Protein AF-A0AB35YIG8-F1 (afdb_monomer_lite)

Foldseek 3Di:
DVLLVVLVVLLVVLVVQLVCLVVCVPPDPDPVSSVVSNVVSVVSNVSSVVSNVVVVVVVD

Secondary structure (DSSP, 8-state):
-HHHHHHHHHHHHHHHHHHHHHTT-S--SSHHHHHHHHHHHHHHHHHHHHHHHHHHHTT-

Radius of gyration: 13.75 Å; chains: 1; bounding box: 37×15×35 Å

pLDDT: mean 84.16, std 8.92, range [52.94, 93.25]

Structure (mmCIF, N/CA/C/O backbone):
data_AF-A0AB35YIG8-F1
#
_entry.id   AF-A0AB35YIG8-F1
#
loop_
_atom_site.group_PDB
_atom_site.id
_atom_site.type_symbol
_atom_site.label_atom_id
_atom_site.label_alt_id
_atom_site.label_comp_id
_atom_site.label_asym_id
_atom_site.label_entity_id
_atom_site.label_seq_id
_atom_site.pdbx_PDB_ins_code
_atom_site.Cartn_x
_atom_site.Cartn_y
_atom_site.Cartn_z
_atom_site.occupancy
_atom_site.B_iso_or_equiv
_atom_site.auth_seq_id
_atom_site.auth_comp_id
_atom_site.auth_asym_id
_atom_site.auth_atom_id
_atom_site.pdbx_PDB_model_num
ATOM 1 N N . MET A 1 1 ? -12.323 4.679 19.222 1.00 59.66 1 MET A N 1
ATOM 2 C CA . MET A 1 1 ? -11.457 5.662 18.525 1.00 59.66 1 MET A CA 1
ATOM 3 C C . MET A 1 1 ? -10.166 5.047 17.983 1.00 59.66 1 MET A C 1
ATOM 5 O O . MET A 1 1 ? -9.911 5.242 16.807 1.00 59.66 1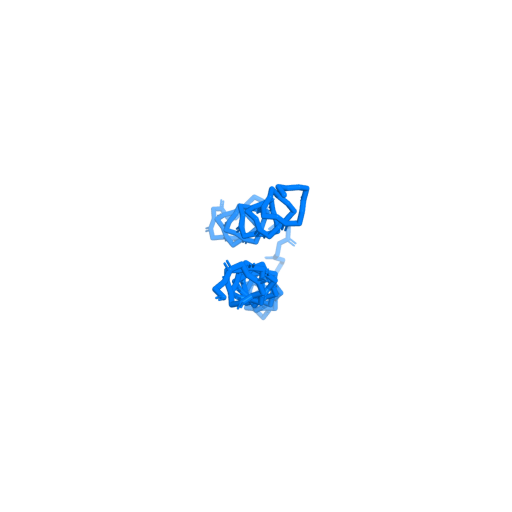 MET A O 1
ATOM 9 N N . LYS A 1 2 ? -9.411 4.242 18.755 1.00 66.81 2 LYS A N 1
ATOM 10 C CA . LYS A 1 2 ? -8.154 3.595 18.301 1.00 66.81 2 LYS A CA 1
ATOM 11 C C . LYS A 1 2 ? -8.255 2.856 16.948 1.00 66.81 2 LYS A C 1
ATO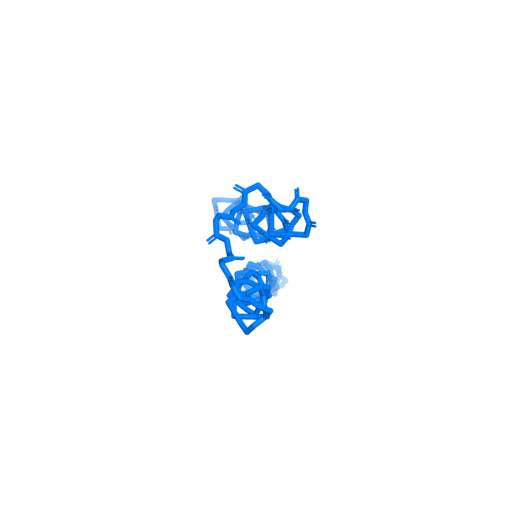M 13 O O . LYS A 1 2 ? -7.426 3.064 16.072 1.00 66.81 2 LYS A O 1
ATOM 18 N N . ASN A 1 3 ? -9.316 2.073 16.739 1.00 66.56 3 ASN A N 1
ATOM 19 C CA . ASN A 1 3 ? -9.522 1.308 15.497 1.00 66.56 3 ASN A CA 1
ATOM 20 C C . ASN A 1 3 ? -9.850 2.188 14.277 1.00 66.56 3 ASN A C 1
ATOM 22 O O . ASN A 1 3 ? -9.554 1.817 13.145 1.00 66.56 3 ASN A O 1
ATOM 26 N N . LEU A 1 4 ? -10.443 3.362 14.506 1.00 71.69 4 LEU A N 1
ATOM 27 C CA . LEU A 1 4 ? -10.785 4.319 13.454 1.00 71.69 4 LEU A CA 1
ATOM 28 C C . LEU A 1 4 ? -9.513 5.019 12.953 1.00 71.69 4 LEU A C 1
ATOM 30 O O . LEU A 1 4 ? -9.296 5.109 11.748 1.00 71.69 4 LEU A O 1
ATOM 34 N N . THR A 1 5 ? -8.627 5.401 13.878 1.00 78.56 5 THR A N 1
ATOM 35 C CA . THR A 1 5 ? -7.286 5.920 13.571 1.00 78.56 5 THR A CA 1
ATOM 36 C C . THR A 1 5 ? -6.442 4.893 12.812 1.00 78.56 5 THR A C 1
ATOM 38 O O . THR A 1 5 ? -5.796 5.243 11.831 1.00 78.56 5 THR A O 1
ATOM 41 N N . ILE A 1 6 ? -6.505 3.615 13.197 1.00 84.38 6 ILE A N 1
ATOM 42 C CA . ILE A 1 6 ? -5.822 2.519 12.492 1.00 84.38 6 ILE A CA 1
ATOM 43 C C . ILE A 1 6 ? -6.347 2.337 11.063 1.00 84.38 6 ILE A C 1
ATOM 45 O O . ILE A 1 6 ? -5.548 2.309 10.133 1.00 84.38 6 ILE A O 1
ATOM 49 N N . GLY A 1 7 ? -7.667 2.296 10.846 1.00 81.38 7 GLY A N 1
ATOM 50 C CA . GLY A 1 7 ? -8.220 2.194 9.487 1.00 81.38 7 GLY A CA 1
ATOM 51 C C . GLY A 1 7 ? -7.841 3.387 8.598 1.00 81.38 7 GLY A C 1
ATOM 52 O O . GLY A 1 7 ? -7.584 3.225 7.402 1.00 81.38 7 GLY A O 1
ATOM 53 N N . MET A 1 8 ? -7.740 4.581 9.191 1.00 86.25 8 MET A N 1
ATOM 54 C CA . MET A 1 8 ? -7.301 5.793 8.498 1.00 86.25 8 MET A CA 1
ATOM 55 C C . MET A 1 8 ? -5.818 5.723 8.117 1.00 86.25 8 MET A C 1
ATOM 57 O O . MET A 1 8 ? -5.483 5.996 6.968 1.00 86.25 8 MET A O 1
ATOM 61 N N . LEU A 1 9 ? -4.949 5.274 9.029 1.00 88.12 9 LEU A N 1
ATOM 62 C CA . LEU A 1 9 ? -3.521 5.076 8.760 1.00 88.12 9 LEU A CA 1
ATOM 63 C C . LEU A 1 9 ? -3.286 4.058 7.641 1.00 88.12 9 LEU A C 1
ATOM 65 O O . LEU A 1 9 ? -2.542 4.349 6.712 1.00 88.12 9 LEU A O 1
ATOM 69 N N . PHE A 1 10 ? -3.965 2.908 7.678 1.00 88.50 10 PHE A N 1
ATOM 70 C CA . PHE A 1 10 ? -3.870 1.897 6.617 1.00 88.50 10 PHE A CA 1
ATOM 71 C C . PHE A 1 10 ? -4.268 2.454 5.244 1.00 88.50 10 PHE A C 1
ATOM 73 O O . PHE A 1 10 ? -3.598 2.188 4.248 1.00 88.50 10 PHE A O 1
ATOM 80 N N . SER A 1 11 ? -5.318 3.278 5.200 1.00 86.81 11 SER A N 1
ATOM 81 C CA . SER A 1 11 ? -5.760 3.924 3.961 1.00 86.81 11 SER A CA 1
ATOM 82 C C . SER A 1 11 ? -4.731 4.942 3.454 1.00 86.81 11 SER A C 1
ATOM 84 O O . SER A 1 11 ? -4.402 4.939 2.2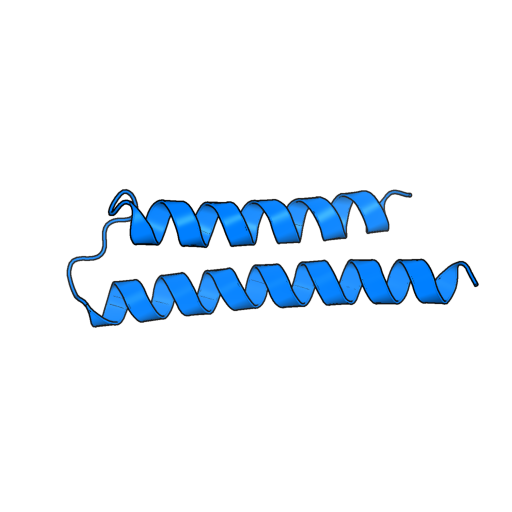71 1.00 86.81 11 SER A O 1
ATOM 86 N N . VAL A 1 12 ? -4.179 5.778 4.341 1.00 90.44 12 VAL A N 1
ATOM 87 C CA . VAL A 1 12 ? -3.154 6.780 3.995 1.00 90.44 12 VAL A CA 1
ATOM 88 C C . VAL A 1 12 ? -1.870 6.113 3.504 1.00 90.44 12 VAL A C 1
ATOM 90 O O . VAL A 1 12 ? -1.320 6.530 2.488 1.00 90.44 12 VAL A O 1
ATOM 93 N N . VAL A 1 13 ? -1.420 5.050 4.176 1.00 91.44 13 VAL A N 1
ATOM 94 C CA . VAL A 1 13 ? -0.243 4.272 3.766 1.00 91.44 13 VAL A CA 1
ATOM 95 C C . VAL A 1 13 ? -0.473 3.626 2.401 1.00 91.44 13 VAL A C 1
ATOM 97 O O . VAL A 1 13 ? 0.397 3.721 1.542 1.00 91.44 13 VAL A O 1
ATOM 100 N N . GLY A 1 14 ? -1.648 3.033 2.164 1.00 88.12 1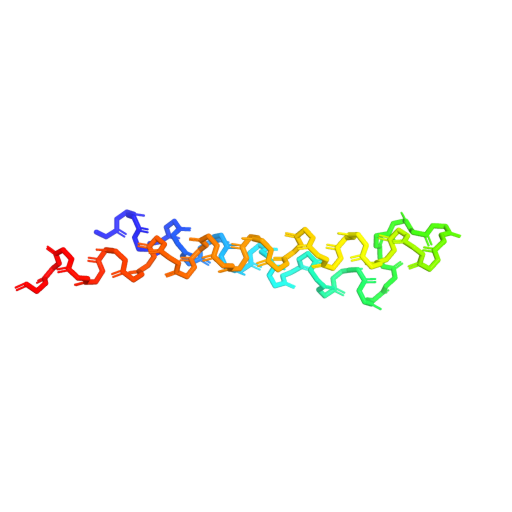4 GLY A N 1
ATOM 101 C CA . GLY A 1 14 ? -1.993 2.455 0.865 1.00 88.12 14 GLY A CA 1
ATOM 102 C C . GLY A 1 14 ? -1.978 3.485 -0.268 1.00 88.12 14 GLY A C 1
ATOM 103 O O . GLY A 1 14 ? -1.369 3.240 -1.307 1.00 88.12 14 GLY A O 1
ATOM 104 N N . ILE A 1 15 ? -2.568 4.665 -0.048 1.00 91.12 15 ILE A N 1
ATOM 105 C CA . ILE A 1 15 ? -2.561 5.766 -1.027 1.00 91.12 15 ILE A CA 1
ATOM 106 C C . ILE A 1 15 ? -1.131 6.248 -1.291 1.00 91.12 15 ILE A C 1
ATOM 108 O O . ILE A 1 15 ? -0.734 6.363 -2.448 1.00 91.12 15 ILE A O 1
ATOM 112 N N . LEU A 1 16 ? -0.338 6.483 -0.240 1.00 90.75 16 LEU A N 1
ATOM 113 C CA . LEU A 1 16 ? 1.064 6.883 -0.379 1.00 90.75 16 LEU A CA 1
ATOM 114 C C . LEU A 1 16 ? 1.859 5.853 -1.179 1.00 90.75 16 LEU A C 1
ATOM 116 O O . LEU A 1 16 ? 2.604 6.229 -2.077 1.00 90.75 16 LEU A O 1
ATOM 120 N N . PHE A 1 17 ? 1.668 4.563 -0.909 1.00 90.06 17 PHE A N 1
ATOM 121 C CA . PHE A 1 17 ? 2.366 3.494 -1.617 1.00 90.06 17 PHE A CA 1
ATOM 122 C C . PHE A 1 17 ? 2.045 3.489 -3.120 1.00 90.06 17 PHE A C 1
ATOM 124 O O . PHE A 1 17 ? 2.951 3.385 -3.951 1.00 90.06 17 PHE A O 1
ATOM 131 N N . VAL A 1 18 ? 0.772 3.684 -3.485 1.00 89.75 18 VAL A N 1
ATOM 132 C CA . VAL A 1 18 ? 0.353 3.834 -4.889 1.00 89.75 18 VAL A CA 1
ATOM 133 C C . VAL A 1 18 ? 0.988 5.079 -5.515 1.00 89.75 18 VAL A C 1
ATOM 135 O O . VAL A 1 18 ? 1.565 4.982 -6.596 1.00 89.75 18 VAL A O 1
ATOM 138 N N . CYS A 1 19 ? 0.956 6.226 -4.832 1.00 90.12 19 CYS A N 1
ATOM 139 C CA . CYS A 1 19 ? 1.553 7.467 -5.332 1.00 90.12 19 CYS A CA 1
ATOM 140 C C . CYS A 1 19 ? 3.064 7.333 -5.563 1.00 90.12 19 CYS A C 1
ATOM 142 O O . CYS A 1 19 ? 3.546 7.690 -6.634 1.00 90.12 19 CYS A O 1
ATOM 144 N N . LEU A 1 20 ? 3.804 6.763 -4.607 1.00 89.94 20 LEU A N 1
ATOM 145 C CA . LEU A 1 20 ? 5.246 6.525 -4.735 1.00 89.94 20 LEU A CA 1
ATOM 146 C C . LEU A 1 20 ? 5.571 5.571 -5.895 1.00 89.94 20 LEU A C 1
ATOM 148 O O . LEU A 1 20 ? 6.611 5.710 -6.536 1.00 89.94 20 LEU A O 1
ATOM 152 N N . THR A 1 21 ? 4.677 4.623 -6.185 1.00 87.56 21 THR A N 1
ATOM 153 C CA . THR A 1 21 ? 4.823 3.708 -7.326 1.00 87.56 21 THR A CA 1
ATOM 154 C C . THR A 1 21 ? 4.601 4.431 -8.656 1.00 87.56 21 THR A C 1
ATOM 156 O O . THR A 1 21 ? 5.345 4.206 -9.607 1.00 87.56 21 THR A O 1
ATOM 159 N N . ILE A 1 22 ? 3.597 5.312 -8.736 1.00 86.88 22 ILE A N 1
ATOM 160 C CA . ILE A 1 22 ? 3.282 6.081 -9.954 1.00 86.88 22 ILE A CA 1
ATOM 161 C C . ILE A 1 22 ? 4.345 7.151 -10.226 1.00 86.88 22 ILE A C 1
ATOM 163 O O . ILE A 1 22 ? 4.688 7.388 -11.380 1.00 86.88 22 ILE A O 1
ATOM 167 N N . MET A 1 23 ? 4.893 7.767 -9.176 1.00 90.19 23 MET A N 1
ATOM 168 C CA . MET A 1 23 ? 5.976 8.752 -9.271 1.00 90.19 23 MET A CA 1
ATOM 169 C C . MET A 1 23 ? 7.349 8.125 -9.559 1.00 90.19 23 MET A C 1
ATOM 171 O O . MET A 1 23 ? 8.347 8.838 -9.527 1.00 90.19 23 MET A O 1
ATOM 175 N N . ASP A 1 24 ? 7.419 6.813 -9.814 1.00 83.56 24 ASP A N 1
ATOM 176 C CA . ASP A 1 24 ? 8.670 6.090 -10.085 1.00 83.56 24 ASP A CA 1
ATOM 177 C C . ASP A 1 24 ? 9.717 6.182 -8.956 1.00 83.56 24 ASP A C 1
ATOM 179 O O . ASP A 1 24 ? 10.907 5.958 -9.162 1.00 83.56 24 ASP A O 1
ATOM 183 N N . ILE A 1 25 ? 9.270 6.473 -7.729 1.00 85.81 25 ILE A N 1
ATOM 184 C CA . ILE A 1 25 ? 10.135 6.544 -6.543 1.00 85.81 25 ILE A CA 1
ATOM 185 C C . ILE A 1 25 ? 10.456 5.131 -6.040 1.00 85.81 25 ILE A C 1
ATOM 187 O O . ILE A 1 25 ? 11.555 4.869 -5.552 1.00 85.81 25 ILE A O 1
ATOM 191 N N . LEU A 1 26 ? 9.501 4.202 -6.160 1.00 79.62 26 LEU A N 1
ATOM 192 C CA . LEU A 1 26 ? 9.727 2.789 -5.861 1.00 79.62 26 LEU A CA 1
ATOM 193 C C . LEU A 1 26 ? 10.500 2.119 -7.009 1.00 79.62 26 LEU A C 1
ATOM 195 O O . LEU A 1 26 ? 10.052 2.185 -8.159 1.00 79.62 26 LEU A O 1
ATOM 199 N N . PRO A 1 27 ? 11.620 1.426 -6.718 1.00 77.75 27 PRO A N 1
ATOM 20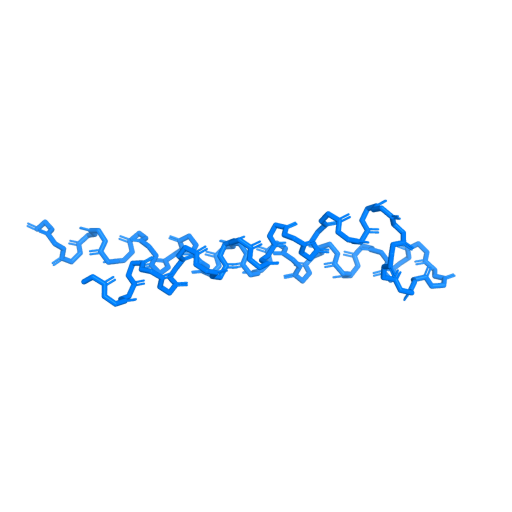0 C CA . PRO A 1 27 ? 12.428 0.782 -7.742 1.00 77.75 27 PRO A CA 1
ATOM 201 C C . PRO A 1 27 ? 11.610 -0.314 -8.426 1.00 77.75 27 PRO A C 1
ATOM 203 O O . PRO A 1 27 ? 11.371 -1.387 -7.877 1.00 77.75 27 PRO A O 1
ATOM 206 N N . SER A 1 28 ? 11.171 -0.036 -9.648 1.00 74.75 28 SER A N 1
ATOM 207 C CA . SER A 1 28 ? 10.365 -0.948 -10.451 1.00 74.75 28 SER A CA 1
ATOM 208 C C . SER A 1 28 ? 10.999 -1.092 -11.831 1.00 74.75 28 SER A C 1
ATOM 210 O O . SER A 1 28 ? 10.690 -0.385 -12.784 1.00 74.75 28 SER A O 1
ATOM 212 N N . SER A 1 29 ? 11.932 -2.042 -11.938 1.00 72.12 29 SER A N 1
ATOM 213 C CA . SER A 1 29 ? 12.692 -2.296 -13.175 1.00 72.12 29 SER A CA 1
ATOM 214 C C . SER A 1 29 ? 11.823 -2.768 -14.347 1.00 72.12 29 SER A C 1
ATOM 216 O O . SER A 1 29 ? 12.267 -2.762 -15.491 1.00 72.12 29 SER A O 1
ATOM 218 N N . THR A 1 30 ? 10.582 -3.194 -14.094 1.00 84.56 30 THR A N 1
ATOM 219 C CA . THR A 1 30 ? 9.674 -3.689 -15.133 1.00 84.56 30 THR A CA 1
ATOM 220 C C . THR A 1 30 ? 8.264 -3.135 -14.961 1.00 84.56 30 THR A C 1
ATOM 222 O O . THR A 1 30 ? 7.799 -2.886 -13.847 1.00 84.56 30 THR A O 1
ATOM 225 N N . LYS A 1 31 ? 7.539 -3.006 -16.081 1.00 83.56 31 LYS A N 1
ATOM 226 C CA . LYS A 1 31 ? 6.120 -2.604 -16.092 1.00 83.56 31 LYS A CA 1
ATOM 227 C C . LYS A 1 31 ? 5.261 -3.529 -15.221 1.00 83.56 31 LYS A C 1
ATOM 229 O O . LYS A 1 31 ? 4.359 -3.063 -14.537 1.00 83.56 31 LYS A O 1
ATOM 234 N N . THR A 1 32 ? 5.587 -4.820 -15.189 1.00 86.56 32 THR A N 1
ATOM 235 C CA . THR A 1 32 ? 4.907 -5.818 -14.355 1.00 86.56 32 THR A CA 1
ATOM 236 C C . THR A 1 32 ? 5.075 -5.529 -12.862 1.00 86.56 32 THR A C 1
ATOM 238 O O . THR A 1 32 ? 4.098 -5.597 -12.123 1.00 86.56 32 THR A O 1
ATOM 241 N N . MET A 1 33 ? 6.269 -5.127 -12.406 1.00 84.94 33 MET A N 1
ATOM 242 C CA . MET A 1 33 ? 6.489 -4.769 -10.996 1.00 84.94 33 MET A CA 1
ATOM 243 C C . MET A 1 33 ? 5.677 -3.544 -10.568 1.00 84.94 33 MET A C 1
ATOM 245 O O . MET A 1 33 ? 5.125 -3.543 -9.472 1.00 84.94 33 MET A O 1
ATOM 249 N N . LYS A 1 34 ? 5.527 -2.536 -11.440 1.00 85.38 34 LYS A N 1
ATOM 250 C CA . LYS A 1 34 ? 4.656 -1.378 -11.161 1.00 85.38 34 LYS A CA 1
ATOM 251 C C . LYS A 1 34 ? 3.215 -1.802 -10.909 1.00 85.38 34 LYS A C 1
ATOM 253 O O . LYS A 1 34 ? 2.600 -1.353 -9.948 1.00 85.38 34 LYS A O 1
ATOM 258 N N . VAL A 1 35 ? 2.691 -2.700 -11.743 1.00 89.06 35 VAL A N 1
ATOM 259 C CA . VAL A 1 35 ? 1.329 -3.231 -11.589 1.00 89.06 35 VAL A CA 1
ATOM 260 C C . VAL A 1 35 ? 1.184 -3.989 -10.269 1.00 89.06 35 VAL A C 1
ATOM 262 O O . VAL A 1 35 ? 0.198 -3.791 -9.563 1.00 89.06 35 VAL A O 1
ATOM 265 N N . VAL A 1 36 ? 2.181 -4.797 -9.894 1.00 89.94 36 VAL A N 1
ATOM 266 C CA . VAL A 1 36 ? 2.186 -5.525 -8.615 1.00 89.94 36 VAL A CA 1
ATOM 267 C C . VAL A 1 36 ? 2.191 -4.561 -7.426 1.00 89.94 36 VAL A C 1
ATOM 269 O O . VAL A 1 36 ? 1.387 -4.724 -6.511 1.00 89.94 36 VAL A O 1
ATOM 272 N N . TYR A 1 37 ? 3.031 -3.526 -7.441 1.00 88.31 37 TYR A N 1
ATOM 273 C CA . TYR A 1 37 ? 3.072 -2.535 -6.362 1.00 88.31 37 TYR A CA 1
ATOM 274 C C . TYR A 1 37 ? 1.778 -1.723 -6.248 1.00 88.31 37 TYR A C 1
ATOM 276 O O . TYR A 1 37 ? 1.290 -1.506 -5.136 1.00 88.31 37 TYR A O 1
ATOM 284 N N . ILE A 1 38 ? 1.166 -1.350 -7.376 1.00 89.25 38 ILE A N 1
ATOM 285 C CA . ILE A 1 38 ? -0.155 -0.708 -7.389 1.00 89.25 38 ILE A CA 1
ATOM 286 C C . ILE A 1 38 ? -1.204 -1.652 -6.789 1.00 89.25 38 ILE A C 1
ATOM 288 O O . ILE A 1 38 ? -1.967 -1.233 -5.920 1.00 89.25 38 ILE A O 1
ATOM 292 N N . ALA A 1 39 ? -1.221 -2.928 -7.187 1.00 91.62 39 ALA A N 1
ATOM 293 C CA . ALA A 1 39 ? -2.155 -3.920 -6.656 1.00 91.62 39 ALA A CA 1
ATOM 294 C C . ALA A 1 39 ? -2.004 -4.103 -5.135 1.00 91.62 39 ALA A C 1
ATOM 296 O O . ALA A 1 39 ? -3.005 -4.131 -4.420 1.00 91.62 39 ALA A O 1
ATOM 297 N N . ILE A 1 40 ? -0.769 -4.149 -4.626 1.00 90.69 40 ILE A N 1
ATOM 298 C CA . ILE A 1 40 ? -0.496 -4.193 -3.182 1.00 90.69 40 ILE A CA 1
ATOM 299 C C . ILE A 1 40 ? -1.059 -2.942 -2.494 1.00 90.69 40 ILE A C 1
ATOM 301 O O . ILE A 1 40 ? -1.762 -3.060 -1.490 1.00 90.69 40 ILE A O 1
ATOM 305 N N . GLY A 1 41 ? -0.821 -1.751 -3.047 1.00 90.62 41 GLY A N 1
ATOM 306 C CA . GLY A 1 41 ? -1.366 -0.502 -2.508 1.00 90.62 41 GLY A CA 1
ATOM 307 C C . GLY A 1 41 ? -2.899 -0.500 -2.428 1.00 90.62 41 GLY A C 1
ATOM 308 O O . GLY A 1 41 ? -3.466 -0.116 -1.402 1.00 90.62 41 GLY A O 1
ATOM 309 N N . TRP A 1 42 ? -3.578 -1.031 -3.447 1.00 91.88 42 TRP A N 1
ATOM 310 C CA . TRP A 1 42 ? -5.034 -1.215 -3.434 1.00 91.88 42 TRP A CA 1
ATOM 311 C C . TRP A 1 42 ? -5.513 -2.150 -2.318 1.00 91.88 42 TRP A C 1
ATOM 313 O O . TRP A 1 42 ? -6.518 -1.852 -1.670 1.00 91.88 42 TRP A O 1
ATOM 323 N N . VAL A 1 43 ? -4.788 -3.235 -2.031 1.00 93.25 43 VAL A N 1
ATOM 324 C CA . VAL A 1 43 ? -5.114 -4.138 -0.912 1.00 93.25 43 VAL A CA 1
ATOM 325 C C . VAL A 1 43 ? -5.078 -3.389 0.426 1.00 93.25 43 VAL A C 1
ATOM 327 O O . VAL A 1 43 ? -6.012 -3.517 1.222 1.00 93.25 43 VAL A O 1
ATOM 330 N N . PHE A 1 44 ? -4.068 -2.543 0.657 1.00 90.31 44 PHE A N 1
ATOM 331 C CA . PHE A 1 44 ? -3.982 -1.717 1.870 1.00 90.31 44 PHE A CA 1
ATOM 332 C C . PHE A 1 44 ? -5.159 -0.735 2.004 1.00 90.31 44 PHE A C 1
ATOM 334 O O . PHE A 1 44 ? -5.722 -0.596 3.096 1.00 90.31 44 PHE A O 1
ATOM 341 N N . ILE A 1 45 ? -5.585 -0.110 0.901 1.00 91.88 45 ILE A N 1
ATOM 342 C CA . ILE A 1 45 ? -6.738 0.808 0.876 1.00 91.88 45 ILE A CA 1
ATOM 343 C C . ILE A 1 45 ? -8.038 0.066 1.216 1.00 91.88 45 ILE A C 1
ATOM 345 O O . ILE A 1 45 ? -8.839 0.548 2.025 1.00 91.88 45 ILE A O 1
ATOM 349 N N . ILE A 1 46 ? -8.246 -1.120 0.637 1.00 92.56 46 ILE A N 1
ATOM 350 C CA . ILE A 1 46 ? -9.439 -1.940 0.885 1.00 92.56 46 ILE A CA 1
ATOM 351 C C . ILE A 1 46 ? -9.489 -2.374 2.353 1.00 92.56 46 ILE A C 1
ATOM 353 O O . ILE A 1 46 ? -10.520 -2.205 3.005 1.00 92.56 46 ILE A O 1
ATOM 357 N N . ILE A 1 47 ? -8.378 -2.862 2.911 1.00 91.31 47 ILE A N 1
ATOM 358 C CA . ILE A 1 47 ? -8.305 -3.272 4.322 1.00 91.31 47 ILE A CA 1
ATOM 359 C C . ILE A 1 47 ? -8.597 -2.084 5.249 1.00 91.31 47 ILE A C 1
ATOM 361 O O . ILE A 1 47 ? -9.430 -2.205 6.153 1.00 91.31 47 ILE A O 1
ATOM 365 N N . GLY A 1 48 ? -7.980 -0.924 5.004 1.00 88.56 48 GLY A N 1
ATOM 366 C CA . GLY A 1 48 ? -8.241 0.299 5.771 1.00 88.56 48 GLY A CA 1
ATOM 367 C C . GLY A 1 48 ? -9.717 0.711 5.733 1.00 88.56 48 GLY A C 1
ATOM 368 O O . GLY A 1 48 ? -10.312 1.019 6.773 1.00 88.56 48 GLY A O 1
ATOM 369 N N . SER A 1 49 ? -10.336 0.612 4.554 1.00 88.50 49 SER A N 1
ATOM 370 C CA . SER A 1 49 ? -11.755 0.911 4.334 1.00 88.50 49 SER A CA 1
ATOM 371 C C . SER A 1 49 ? -12.673 -0.060 5.081 1.00 88.50 49 SER A C 1
ATOM 373 O O . SER A 1 49 ? -13.603 0.374 5.764 1.00 88.50 49 SER A O 1
ATOM 375 N N . VAL A 1 50 ? -12.384 -1.364 5.033 1.00 91.06 50 VAL A N 1
ATOM 376 C CA . VAL A 1 50 ? -13.155 -2.405 5.734 1.00 91.06 50 VAL A CA 1
ATOM 377 C C . VAL A 1 50 ? -13.071 -2.236 7.251 1.00 91.06 50 VAL A C 1
ATOM 379 O O . VAL A 1 50 ? -14.095 -2.325 7.932 1.00 91.06 50 VAL A O 1
ATOM 382 N N . ILE A 1 51 ? -11.883 -1.961 7.800 1.00 88.69 51 ILE A N 1
ATOM 383 C CA . ILE A 1 51 ? -11.701 -1.733 9.244 1.00 88.69 51 ILE A CA 1
ATOM 384 C C . ILE A 1 51 ? -12.518 -0.520 9.696 1.00 88.69 51 ILE A C 1
ATOM 386 O O . ILE A 1 51 ? -13.217 -0.577 10.713 1.00 88.69 51 ILE A O 1
ATOM 390 N N . ARG A 1 52 ? -12.473 0.567 8.920 1.00 84.44 52 ARG A N 1
ATOM 391 C CA . ARG A 1 52 ? -13.228 1.786 9.214 1.00 84.44 52 ARG A CA 1
ATOM 392 C C . ARG A 1 52 ? -14.736 1.537 9.133 1.00 84.44 52 ARG A C 1
ATOM 394 O O . ARG A 1 52 ? -15.454 1.938 10.046 1.00 84.44 52 ARG A O 1
ATOM 401 N N . PHE A 1 53 ? -15.203 0.814 8.115 1.00 86.94 53 PHE A N 1
ATOM 402 C CA . PHE A 1 53 ? -16.614 0.452 7.960 1.00 86.94 53 PHE A CA 1
ATOM 403 C C . PHE A 1 53 ? -17.119 -0.424 9.114 1.00 86.94 53 PHE A C 1
ATOM 405 O O . PHE A 1 53 ? -18.148 -0.119 9.716 1.00 86.94 53 PHE A O 1
ATOM 412 N N . LYS A 1 54 ? -16.364 -1.465 9.494 1.00 85.31 54 LYS A N 1
ATOM 413 C CA . LYS A 1 54 ? -16.688 -2.310 10.656 1.00 85.31 54 LYS A CA 1
ATOM 414 C C . LYS A 1 54 ? -16.775 -1.494 11.944 1.00 85.31 54 LYS A C 1
ATOM 416 O O . LYS A 1 54 ? -17.688 -1.708 12.733 1.00 85.31 54 LYS A O 1
ATOM 421 N N . ASN A 1 55 ? -15.860 -0.546 12.149 1.00 82.88 55 ASN A N 1
ATOM 422 C CA . ASN A 1 55 ? -15.871 0.280 13.353 1.00 82.88 55 ASN A CA 1
ATOM 423 C C . ASN A 1 55 ? -17.062 1.247 13.408 1.00 82.88 55 ASN A C 1
ATOM 425 O O . ASN A 1 55 ? -17.604 1.465 14.488 1.00 82.88 55 ASN A O 1
ATOM 429 N N . LEU A 1 56 ? -17.480 1.798 12.264 1.00 80.81 56 LEU A N 1
ATOM 430 C CA . LEU A 1 56 ? -18.671 2.646 12.176 1.00 80.81 56 LEU A CA 1
ATOM 431 C C . LEU A 1 56 ? -19.951 1.842 12.431 1.00 80.81 56 LEU A C 1
ATOM 433 O O . LEU A 1 56 ? -20.784 2.285 13.215 1.00 80.81 56 LEU A O 1
ATOM 437 N N . LYS A 1 57 ? -20.065 0.634 11.861 1.00 77.75 57 LYS A N 1
ATOM 438 C CA . LYS A 1 57 ? -21.215 -0.257 12.083 1.00 77.75 57 LYS A CA 1
ATOM 439 C C . LYS A 1 57 ? -21.331 -0.725 13.537 1.00 77.75 57 LYS A C 1
ATOM 441 O O . LYS A 1 57 ? -22.431 -0.897 14.026 1.00 77.75 57 LYS A O 1
ATOM 446 N N . GLN A 1 58 ? -20.208 -0.921 14.229 1.00 67.44 58 GLN A N 1
ATOM 447 C CA . GLN A 1 58 ? -20.187 -1.321 15.642 1.00 67.44 58 GLN A CA 1
ATOM 448 C C . GLN A 1 58 ? -20.562 -0.174 16.603 1.00 67.44 58 GLN A C 1
ATOM 450 O O . GLN A 1 58 ? -20.749 -0.408 17.793 1.00 67.44 58 GLN A O 1
ATOM 455 N N . LYS A 1 59 ? -20.597 1.072 16.112 1.00 59.72 59 LYS A N 1
ATOM 456 C CA . LYS A 1 59 ? -20.975 2.263 16.885 1.00 59.72 59 LYS A CA 1
ATOM 457 C C . LYS A 1 59 ? -22.452 2.653 16.689 1.00 59.72 59 LYS A C 1
ATOM 459 O O . LYS A 1 59 ? -22.933 3.488 17.449 1.00 59.72 59 LYS A O 1
ATOM 464 N N . GLN A 1 60 ? -23.123 2.098 15.675 1.00 52.94 60 GLN A N 1
ATOM 465 C CA . GLN A 1 60 ? -24.583 2.157 15.521 1.00 52.94 60 GLN A CA 1
ATOM 466 C C . GLN A 1 60 ? -25.241 1.079 16.374 1.00 52.94 60 GLN A C 1
ATOM 468 O O . GLN A 1 60 ? -26.348 1.365 16.870 1.00 52.94 60 GLN A O 1
#

Sequence (60 aa):
MKNLTIGMLFSVVGILFVCLTIMDILPSSTKTMKVVYIAIGWVFIIIGSVIRFKNLKQKQ

=== Feature glossary ===
The features interleaved in this record are:

— What the protein is —

Sequence gives the chain of amino acids in standard one-letter code (A=alanine, C=cysteine, …, Y=tyrosine), read N→C. It is the only feature that is directly encoded by the gene; all structural features are derived from the folded form of this sequence.

Database cross-references. InterPro integrates a dozen domain/family signature databases into unified entries with residue-range hits. GO terms attach function/process/location labels with evidence codes. CATH codes position the fold in a four-level structural taxonomy. Organism is the NCBI-taxonomy species name.

— Where its atoms are —

Atomic coordinates in PDBx/mmCIF format — the same representation the Protein Data Bank distributes. Each line of the _atom_site loop places one backbone atom in Cartesian space (units: ångströms, origin: arbitrary).

The six renders are orthographic views along the three Cartesian axes in both directions. Representation (cartoon, sticks, or surface) and color scheme (sequence-rainbow or by-chain) vary across proteins so the training set covers all the common visualization conventions.

— Local backbone conformation —

Eight-state secondary structure (DSSP): H is the canonical α-helix, G the tighter 3₁₀-helix, I the wider π-helix; E/B are β-structure, T and S are turns and bends, and '-' is everything else. DSSP derives these from the pattern of main-chain N–H···O=C hydrogen bonds, not from the sequence.

P-SEA three-state annotation labels each residue as helix, strand, or coil based purely on the geometry of the Cα trace. It serves as a fallback when the full backbone (and thus DSSP) is unavailable.

The φ/ψ torsion pair specifies the backbone conformation at each residue. φ rotates about the N–Cα bond, ψ about the Cα–C bond. Steric clashes forbid most of the (φ, ψ) plane — the allowed regions (α-helix basin, β-sheet basin, left-handed helix) are the Ramachandran-allowed regions.

— Global shape and packing —

The geometric summary reports three shape descriptors. Rg (radius of gyration) measures how spread out the Cα atoms are about their centre of mass; compact globular proteins have small Rg, elongated or unfolded ones large. Cα contacts (<8 Å, |i−j|>4) count long-range residue pairs in spatial proximity — high for tightly packed folds, near zero for rods or random coil. The bounding-box extents give the protein's footprint along x, y, z in Å.

Solvent-accessible surface area (SASA) is the area in Å² traced out by the centre of a 1.4 Å probe sphere (a water molecule) rolled over the protein's van der Waals surface (Shrake–Rupley / Lee–Richards construction). Buried residues have near-zero SASA; fully exposed residues can exceed 200 Å². The total SASA scales roughly with the number of surface residues.

The contact map is a binary N×N matrix image: pixel (i, j) is dark where Cα_i and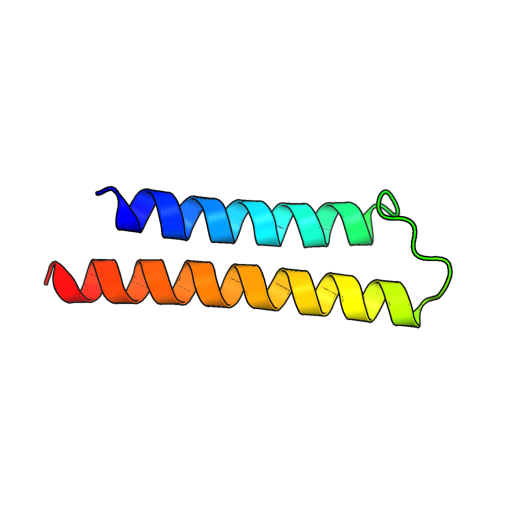 Cα_j are within 8 Å and |i−j|>4. Because the |i−j|>4 filter removes local helical contacts, off-diagonal stripes parallel to the main diagonal indicate parallel β-sheets; stripes perpendicular to it indicate antiparallel β-sheets. The Ramachandran plot scatters every residue's (φ, ψ) pair against the sterically allowed regions. The PAE heatmap renders the predicted-aligned-error matrix.

— Structural neighborhood —

3Di is Foldseek's structural alphabet. Each residue is assigned one of twenty discrete states based on how its Cα sits relative to its spatial (not sequential) neighbors. Aligning 3Di strings finds structural homologs roughly as well as full 3D superposition, but orders of magnitude faster.

Nearest PDB neighbors are the top structural matches found by Foldseek when searching this structure against the entire Protein Data Bank. Each hit reports a TM-score (0 to 1; >0.5 almost always implies the same fold) and an E-value. These are *structural* homologs — they may share no detectable sequence similarity.

— Confidence and disorder —

For AlphaFold models, the B-factor field carries pLDDT — the model's own estimate of local accuracy on a 0–100 scale. Regions with pLDDT<50 should be treated as essentially unmodeled; they often correspond to intrinsically disordered segments.

Crystallographic B-factors measure how much each atom's electron density is smeared out, in Å². They rise in mobile loops and surface residues and fall in the buried interior. In AlphaFold models this column is repurposed to hold pLDDT instead.

Predicted aligned error is AlphaFold's pairwise confidence. Unlike pLDDT (per-residue), PAE is per-residue-pair and captures whether two parts of the structure are correctly placed relative to each other. Units are ångströms of expected positional error.